Protein AF-A0A4Q1A5X9-F1 (afdb_monomer)

pLDDT: mean 76.61, std 16.54, range [49.72, 95.81]

Solvent-accessible surface area (backbone atoms only — not comparable to full-atom values): 3856 Å² total; per-residue (Å²): 141,73,71,69,74,63,65,63,65,69,69,66,72,78,73,80,71,76,77,73,69,54,50,73,43,50,75,65,58,21,52,74,73,66,33,39,75,45,80,43,83,41,76,37,83,93,74,75,43,78,41,81,41,77,38,29,40,83,114

Secondary structure (DSSP, 8-state):
--SSTTSSSGGGGGG------GGG--HHHHHHTTPEEEEEEEEETTTTEEEEEEEEE--

Nearest PDB structures (foldseek):
  3pno-assembly2_D  TM=6.264E-01  e=4.406E-01  Escherichia coli K-12
  3pnl-assembly2_A  TM=5.919E-01  e=4.406E-01  Escherichia coli K-12
  3pnq-assembly2_D  TM=6.255E-01  e=5.770E-01  Escherichia coli K-12
  3pnm-assembly2_C  TM=6.240E-01  e=5.770E-01  Escherichia coli K-12

Mean predicted aligned error: 12.09 Å

Structure (mmCIF, N/CA/C/O backbone):
data_AF-A0A4Q1A5X9-F1
#
_entry.id   AF-A0A4Q1A5X9-F1
#
loop_
_atom_site.group_PDB
_atom_site.id
_atom_site.type_symbol
_atom_site.label_atom_id
_atom_site.label_alt_id
_atom_site.label_comp_id
_atom_site.label_asym_id
_atom_site.label_entity_id
_atom_site.label_seq_id
_atom_site.pdbx_PDB_ins_code
_atom_site.Cartn_x
_atom_site.Cartn_y
_atom_site.Cartn_z
_atom_site.occupancy
_atom_site.B_iso_or_equiv
_atom_site.auth_seq_id
_atom_site.auth_comp_id
_atom_site.auth_asym_id
_atom_site.auth_atom_id
_atom_site.pdbx_PDB_model_num
ATOM 1 N N . MET A 1 1 ? 17.385 -5.579 50.705 1.00 49.72 1 MET A N 1
ATOM 2 C CA . MET A 1 1 ? 17.634 -5.761 49.254 1.00 49.72 1 MET A CA 1
ATOM 3 C C . MET A 1 1 ? 16.599 -6.690 48.589 1.00 49.72 1 MET A C 1
ATOM 5 O O . MET A 1 1 ? 16.976 -7.578 47.844 1.00 49.72 1 MET A O 1
ATOM 9 N N . LYS A 1 2 ? 15.292 -6.530 48.854 1.00 50.31 2 LYS A N 1
ATOM 10 C CA . LYS A 1 2 ? 14.219 -7.321 48.199 1.00 50.31 2 LYS A CA 1
ATOM 11 C C . LYS A 1 2 ? 13.206 -6.456 47.432 1.00 50.31 2 LYS A C 1
ATOM 13 O O . LYS A 1 2 ? 12.499 -6.967 46.578 1.00 50.31 2 LYS A O 1
ATOM 18 N N . ASN A 1 3 ? 13.193 -5.145 47.693 1.00 51.16 3 ASN A N 1
ATOM 19 C CA . ASN A 1 3 ? 12.193 -4.223 47.142 1.00 51.16 3 ASN A CA 1
ATOM 20 C C . ASN A 1 3 ? 12.674 -3.489 45.877 1.00 51.16 3 ASN A C 1
ATOM 22 O O . ASN A 1 3 ? 11.863 -2.906 45.170 1.00 51.16 3 ASN A O 1
ATOM 26 N N . LEU A 1 4 ? 13.979 -3.522 45.578 1.00 51.88 4 LEU A N 1
ATOM 27 C CA . LEU A 1 4 ? 14.557 -2.849 44.407 1.00 51.88 4 LEU A CA 1
ATOM 2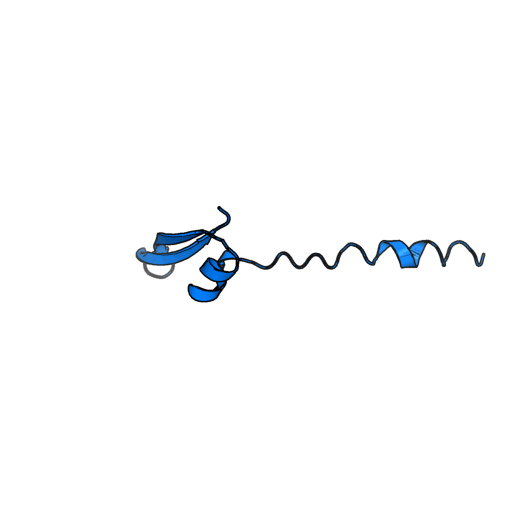8 C C . LEU A 1 4 ? 14.373 -3.673 43.123 1.00 51.88 4 LEU A C 1
ATOM 30 O O . LEU A 1 4 ? 14.144 -3.126 42.052 1.00 51.88 4 LEU A O 1
ATOM 34 N N . THR A 1 5 ? 14.406 -5.000 43.243 1.00 54.75 5 THR A N 1
ATOM 35 C CA . THR A 1 5 ? 14.214 -5.942 42.133 1.00 54.75 5 THR A CA 1
ATOM 36 C C . THR A 1 5 ? 12.775 -5.993 41.618 1.00 54.75 5 THR A C 1
ATOM 38 O O . THR A 1 5 ? 12.559 -6.425 40.491 1.00 54.75 5 THR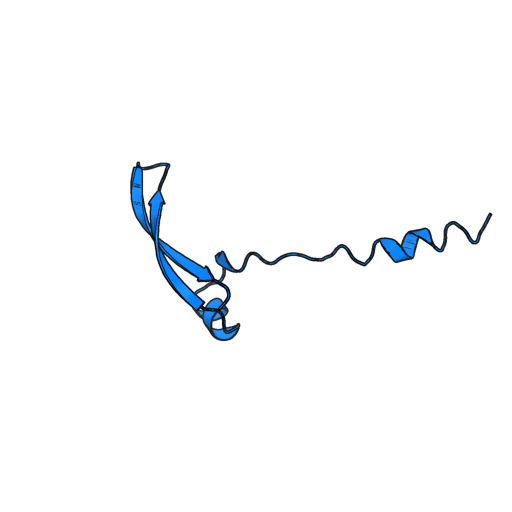 A O 1
ATOM 41 N N . LEU A 1 6 ? 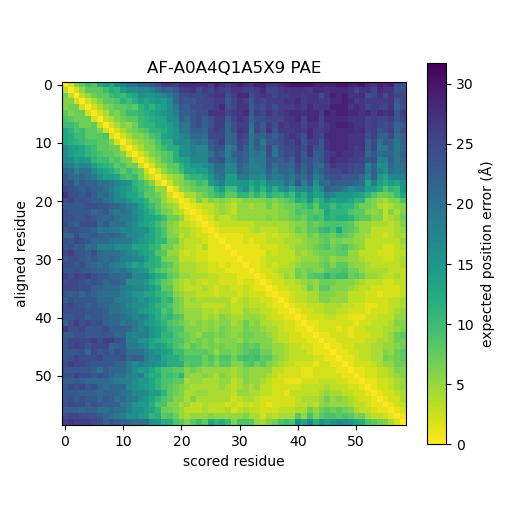11.795 -5.533 42.402 1.00 52.94 6 LEU A N 1
ATOM 42 C CA . LEU A 1 6 ? 10.375 -5.588 42.036 1.00 52.94 6 LEU A CA 1
ATOM 43 C C . LEU A 1 6 ? 9.915 -4.363 41.225 1.00 52.94 6 LEU A C 1
ATOM 45 O O . LEU A 1 6 ? 8.943 -4.447 40.485 1.00 52.94 6 LEU A O 1
ATOM 49 N N . LEU A 1 7 ? 10.640 -3.243 41.316 1.00 53.78 7 LEU A N 1
ATOM 50 C CA . LEU A 1 7 ? 10.353 -2.017 40.557 1.00 53.78 7 LEU A CA 1
ATOM 51 C C . LEU A 1 7 ? 10.933 -2.026 39.136 1.00 53.78 7 LEU A C 1
ATOM 53 O O . LEU A 1 7 ? 10.528 -1.217 38.307 1.00 53.78 7 LEU A O 1
ATOM 57 N N . LEU A 1 8 ? 11.872 -2.929 38.836 1.00 52.00 8 LEU A N 1
ATOM 58 C CA . LEU A 1 8 ? 12.528 -2.981 37.527 1.00 52.00 8 LEU A CA 1
ATOM 59 C C . LEU A 1 8 ? 11.762 -3.839 36.502 1.00 52.00 8 LEU A C 1
ATOM 61 O O . LEU A 1 8 ? 11.945 -3.664 35.300 1.00 52.00 8 LEU A O 1
ATOM 65 N N . SER A 1 9 ? 10.881 -4.740 36.951 1.00 54.50 9 SER A N 1
ATOM 66 C CA . SER A 1 9 ? 10.101 -5.621 36.066 1.00 54.50 9 SER A CA 1
ATOM 67 C C . SER A 1 9 ? 8.860 -4.951 35.467 1.00 54.50 9 SER A C 1
ATOM 69 O O . SER A 1 9 ? 8.397 -5.362 34.406 1.00 54.50 9 SER A O 1
ATOM 71 N N . THR A 1 10 ? 8.335 -3.894 36.091 1.00 55.38 10 THR A N 1
ATOM 72 C CA . THR A 1 10 ? 7.136 -3.178 35.621 1.00 55.38 10 THR A CA 1
ATOM 73 C C . THR A 1 10 ? 7.411 -2.183 34.493 1.00 55.38 10 THR A C 1
ATOM 75 O O . THR A 1 10 ? 6.482 -1.815 33.776 1.00 55.38 10 THR A O 1
ATOM 78 N N . LEU A 1 11 ? 8.668 -1.780 34.269 1.00 54.38 11 LEU A N 1
ATOM 79 C CA . LEU A 1 11 ? 9.018 -0.813 33.218 1.00 54.38 11 LEU A CA 1
ATOM 80 C C . LEU A 1 11 ? 9.123 -1.427 31.807 1.00 54.38 11 LEU A C 1
ATOM 82 O O . LEU A 1 11 ? 9.079 -0.700 30.818 1.00 54.38 11 LEU A O 1
ATOM 86 N N . PHE A 1 12 ? 9.236 -2.755 31.689 1.00 55.09 12 PHE A N 1
ATOM 87 C CA . PHE A 1 12 ? 9.470 -3.433 30.403 1.00 55.09 12 PHE A CA 1
ATOM 88 C C . PHE A 1 12 ? 8.204 -3.700 29.571 1.00 55.09 12 PHE A C 1
ATOM 90 O O . PHE A 1 12 ? 8.307 -4.087 28.409 1.00 55.09 12 PHE A O 1
ATOM 97 N N . ILE A 1 13 ? 7.007 -3.475 30.120 1.00 56.69 13 ILE A N 1
ATOM 98 C CA . ILE A 1 13 ? 5.738 -3.841 29.459 1.00 56.69 13 ILE A CA 1
ATOM 99 C C . ILE A 1 13 ? 5.303 -2.785 28.415 1.00 56.69 13 ILE A C 1
ATOM 101 O O . ILE A 1 13 ? 4.473 -3.061 27.554 1.00 56.69 13 ILE A O 1
ATOM 105 N N . PHE A 1 14 ? 5.903 -1.590 28.413 1.00 54.91 14 PHE A N 1
ATOM 106 C CA . PHE A 1 14 ? 5.473 -0.474 27.554 1.00 54.91 14 PHE A CA 1
ATOM 107 C C . PHE A 1 14 ? 6.063 -0.458 26.133 1.00 54.91 14 PHE A C 1
ATOM 109 O O . PHE A 1 14 ? 5.663 0.378 25.327 1.00 54.91 14 PHE A O 1
ATOM 116 N N . PHE A 1 15 ? 6.970 -1.377 25.783 1.00 54.38 15 PHE A N 1
ATOM 117 C CA . PHE A 1 15 ? 7.659 -1.357 24.481 1.00 54.38 15 PHE A CA 1
ATOM 118 C C . PHE A 1 15 ? 7.144 -2.364 23.445 1.00 54.38 15 PHE A C 1
ATOM 120 O O . PHE A 1 15 ? 7.732 -2.489 22.374 1.00 54.38 15 PHE A O 1
ATOM 127 N N . VAL A 1 16 ? 6.004 -3.026 23.676 1.00 54.59 16 VAL A N 1
ATOM 128 C CA . VAL A 1 16 ? 5.368 -3.883 22.651 1.00 54.59 16 VAL A CA 1
ATOM 129 C C . VAL A 1 16 ? 4.509 -3.060 21.677 1.00 54.59 16 VAL A C 1
ATOM 131 O O . VAL A 1 16 ? 3.427 -3.458 21.258 1.00 54.59 16 VAL A O 1
ATOM 134 N N . GLY A 1 17 ? 4.983 -1.871 21.308 1.00 52.50 17 GLY A N 1
ATOM 135 C CA . GLY A 1 17 ? 4.402 -1.055 20.249 1.00 52.50 17 GLY A CA 1
ATOM 136 C C . GLY A 1 17 ? 4.895 -1.543 18.894 1.00 52.50 17 GLY A C 1
ATOM 137 O O . GLY A 1 17 ? 5.733 -0.894 18.274 1.00 52.50 17 GLY A O 1
ATOM 138 N N . CYS A 1 18 ? 4.404 -2.694 18.426 1.00 56.47 18 CYS A N 1
ATOM 139 C CA . CYS A 1 18 ? 4.543 -3.059 17.018 1.00 56.47 18 CYS A CA 1
ATOM 140 C C . CYS A 1 18 ? 3.794 -2.011 16.186 1.00 56.47 18 CYS A C 1
ATOM 142 O O . CYS A 1 18 ? 2.583 -2.113 15.991 1.00 56.47 18 CYS A O 1
ATOM 144 N N . SER A 1 19 ? 4.515 -0.991 15.715 1.00 63.47 19 SER A N 1
ATOM 145 C CA . SER A 1 19 ? 4.047 -0.103 14.656 1.00 63.47 19 SER A CA 1
ATOM 146 C C . SER A 1 19 ? 3.794 -0.973 13.428 1.00 63.47 19 SER A C 1
ATOM 148 O O . SER A 1 19 ? 4.726 -1.366 12.724 1.00 63.47 19 SER A O 1
ATOM 150 N N . LYS A 1 20 ? 2.537 -1.387 13.234 1.00 66.19 20 LYS A N 1
ATOM 151 C CA . LYS A 1 20 ? 2.141 -2.138 12.047 1.00 66.19 20 LYS A CA 1
ATOM 152 C C . LYS A 1 20 ? 2.330 -1.214 10.854 1.00 66.19 20 LYS A C 1
ATOM 154 O O . LYS A 1 20 ? 1.728 -0.146 10.783 1.00 66.19 20 LYS A O 1
ATOM 159 N N . ASP A 1 21 ? 3.187 -1.632 9.932 1.00 73.81 21 ASP A N 1
ATOM 160 C CA . ASP A 1 21 ? 3.417 -0.923 8.684 1.00 73.81 21 ASP A CA 1
ATOM 161 C C . ASP A 1 21 ? 2.163 -1.026 7.805 1.00 73.81 21 ASP A C 1
ATOM 163 O O . ASP A 1 21 ? 1.993 -1.966 7.026 1.00 73.81 21 ASP A O 1
ATOM 167 N N . ILE A 1 22 ? 1.260 -0.055 7.966 1.00 80.56 22 ILE A N 1
ATOM 168 C CA . ILE A 1 22 ? -0.010 0.025 7.236 1.00 80.56 22 ILE A CA 1
ATOM 169 C C . ILE A 1 22 ? 0.194 0.082 5.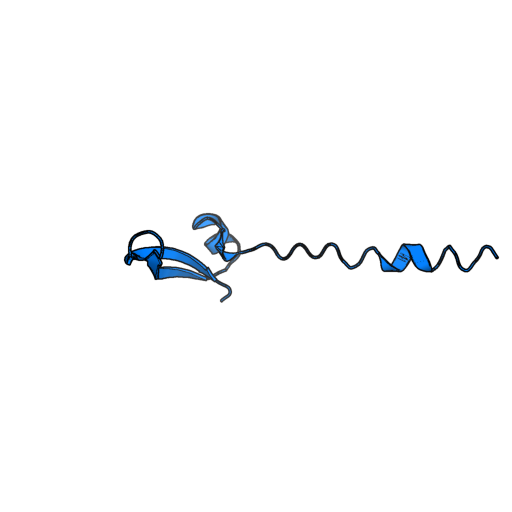723 1.00 80.56 22 ILE A C 1
ATOM 171 O O . ILE A 1 22 ? -0.715 -0.260 4.979 1.00 80.56 22 ILE A O 1
ATOM 175 N N . SER A 1 23 ? 1.379 0.487 5.246 1.00 75.69 23 SER A N 1
ATOM 176 C CA . SER A 1 23 ? 1.651 0.622 3.813 1.00 75.69 23 SER A CA 1
ATOM 177 C C . SER A 1 23 ? 1.574 -0.710 3.066 1.00 75.69 23 SER A C 1
ATOM 179 O O . SER A 1 23 ? 1.381 -0.715 1.850 1.00 75.69 23 SER A O 1
ATOM 181 N N . LYS A 1 24 ? 1.680 -1.824 3.802 1.00 76.94 24 LYS A N 1
ATO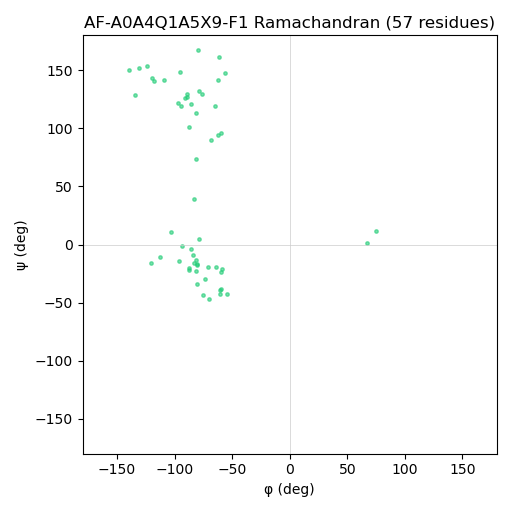M 182 C CA . LYS A 1 24 ? 1.606 -3.197 3.295 1.00 76.94 24 LYS A CA 1
ATOM 183 C C . LYS A 1 24 ? 0.209 -3.809 3.359 1.00 76.94 24 LYS A C 1
ATOM 185 O O . LYS A 1 24 ? 0.061 -4.964 2.971 1.00 76.94 24 LYS A O 1
ATOM 190 N N . TYR A 1 25 ? -0.784 -3.082 3.866 1.00 83.12 25 TYR A N 1
ATOM 191 C CA . TYR A 1 25 ? -2.149 -3.595 3.936 1.00 83.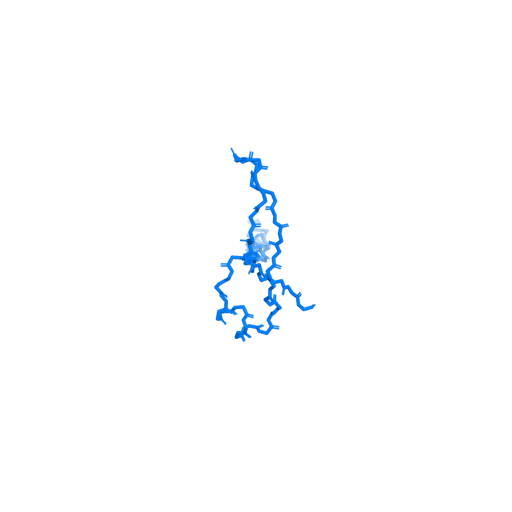12 25 TYR A CA 1
ATOM 192 C C . TYR A 1 25 ? -2.672 -3.873 2.532 1.00 83.12 25 TYR A C 1
ATOM 194 O O . TYR A 1 25 ? -2.422 -3.110 1.591 1.00 83.12 25 TYR A O 1
ATOM 202 N N . SER A 1 26 ? -3.425 -4.962 2.407 1.00 84.69 26 SER A N 1
ATOM 203 C CA . SER A 1 26 ? -4.205 -5.210 1.201 1.00 84.69 26 SER A CA 1
ATOM 204 C C . SER A 1 26 ? -5.231 -4.088 0.996 1.00 84.69 26 SER A C 1
ATOM 206 O O . SER A 1 26 ? -5.554 -3.326 1.911 1.00 84.69 26 SER A O 1
ATOM 208 N N . LYS A 1 27 ? -5.749 -3.954 -0.228 1.00 84.31 27 LYS A N 1
ATOM 209 C CA . LYS A 1 27 ? -6.756 -2.933 -0.543 1.00 84.31 27 LYS A CA 1
ATOM 210 C C . LYS A 1 27 ? -7.966 -3.019 0.391 1.00 84.31 27 LYS A C 1
ATOM 212 O O . LYS A 1 27 ? -8.431 -1.983 0.862 1.00 84.31 27 LYS A O 1
ATOM 217 N N . ASP A 1 28 ? -8.429 -4.234 0.661 1.00 87.75 28 ASP A N 1
ATOM 218 C CA . ASP A 1 28 ? -9.628 -4.476 1.459 1.00 87.75 28 ASP A CA 1
ATOM 219 C C . ASP A 1 28 ? -9.377 -4.126 2.931 1.00 87.75 28 ASP A C 1
ATOM 221 O O . ASP A 1 28 ? -10.111 -3.313 3.490 1.00 87.75 28 ASP A O 1
ATOM 225 N N . GLU A 1 29 ? -8.253 -4.572 3.510 1.00 86.94 29 GLU A N 1
ATOM 226 C CA . GLU A 1 29 ? -7.844 -4.178 4.868 1.00 86.94 29 GLU A CA 1
ATOM 227 C C . GLU A 1 29 ? -7.644 -2.662 4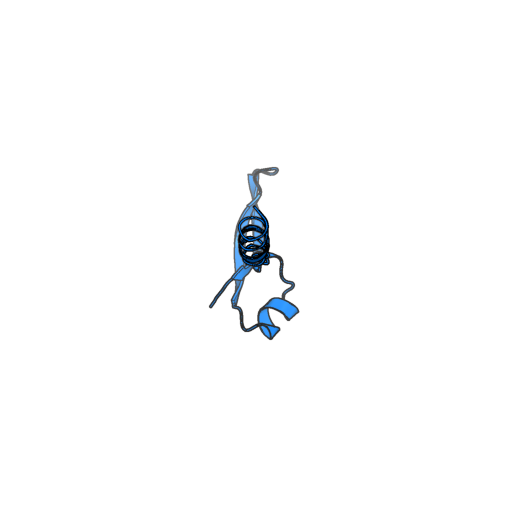.994 1.00 86.94 29 GLU A C 1
ATOM 229 O O . GLU A 1 29 ? -7.991 -2.065 6.012 1.00 86.94 29 GLU A O 1
ATOM 234 N N . CYS A 1 30 ? -7.086 -2.008 3.972 1.00 88.81 30 CYS A N 1
ATOM 235 C CA . CYS A 1 30 ? -6.892 -0.560 3.980 1.00 88.81 30 CYS A CA 1
ATOM 236 C C . CYS A 1 30 ? -8.228 0.188 4.097 1.00 88.81 30 CYS A C 1
ATOM 238 O O . CYS A 1 30 ? -8.339 1.151 4.857 1.00 88.81 30 CYS A O 1
ATOM 240 N N . ILE A 1 31 ? -9.245 -0.266 3.360 1.00 87.19 31 ILE A N 1
ATOM 241 C CA . ILE A 1 31 ? -10.572 0.352 3.340 1.00 87.19 31 ILE A CA 1
ATOM 242 C C . ILE A 1 31 ? -11.345 0.023 4.623 1.00 87.19 31 ILE A C 1
ATOM 244 O O . ILE A 1 31 ? -11.922 0.936 5.215 1.00 87.19 31 ILE A O 1
ATOM 248 N N . GLU A 1 32 ? -11.316 -1.230 5.089 1.00 90.06 32 GLU A N 1
ATOM 249 C CA . GLU A 1 32 ? -11.985 -1.653 6.331 1.00 90.06 32 GLU A CA 1
ATOM 250 C C . GLU A 1 32 ? -11.460 -0.910 7.560 1.00 90.06 32 GLU A C 1
ATOM 252 O O . GLU A 1 32 ? -12.239 -0.491 8.414 1.00 90.06 32 GLU A O 1
ATOM 257 N N . ASN A 1 33 ? -10.148 -0.671 7.628 1.00 86.69 33 ASN A N 1
ATOM 258 C CA . ASN A 1 33 ? -9.542 0.096 8.716 1.00 86.69 33 ASN A CA 1
ATOM 259 C C . ASN A 1 33 ? -9.721 1.623 8.557 1.00 86.69 33 ASN A C 1
ATOM 261 O O . ASN A 1 33 ? -9.182 2.400 9.345 1.00 86.69 33 ASN A O 1
ATOM 265 N N . GLY A 1 34 ? -10.464 2.082 7.542 1.00 86.56 34 GLY A N 1
ATOM 266 C CA . GLY A 1 34 ? -10.783 3.495 7.326 1.00 86.56 34 GLY A CA 1
ATOM 267 C C . GLY A 1 34 ? -9.627 4.339 6.780 1.00 86.56 34 GLY A C 1
ATOM 268 O O . GLY A 1 34 ? -9.731 5.573 6.758 1.00 86.56 34 GLY A O 1
ATOM 269 N N . TYR A 1 35 ? -8.545 3.703 6.328 1.00 89.44 35 TYR A N 1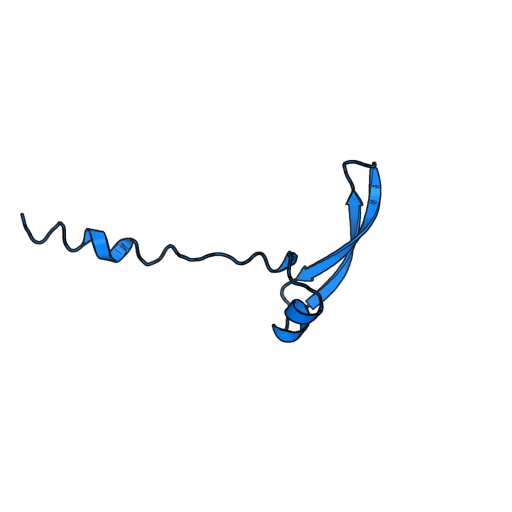
ATOM 270 C CA . TYR A 1 35 ? -7.385 4.358 5.734 1.00 89.44 35 TYR A CA 1
ATOM 271 C C . TYR A 1 35 ? -7.627 4.729 4.266 1.00 89.44 35 TYR A C 1
ATOM 273 O O . TYR A 1 35 ? -8.603 4.333 3.624 1.00 89.44 35 TYR A O 1
ATOM 281 N N . LYS A 1 36 ? -6.732 5.552 3.716 1.00 88.12 36 LYS A N 1
ATOM 282 C CA . LYS A 1 36 ? -6.812 6.018 2.335 1.00 88.12 36 LYS A CA 1
ATOM 283 C C . LYS A 1 36 ? -5.982 5.119 1.430 1.00 88.12 36 LYS A C 1
ATOM 285 O O . LYS A 1 36 ? -4.760 5.051 1.553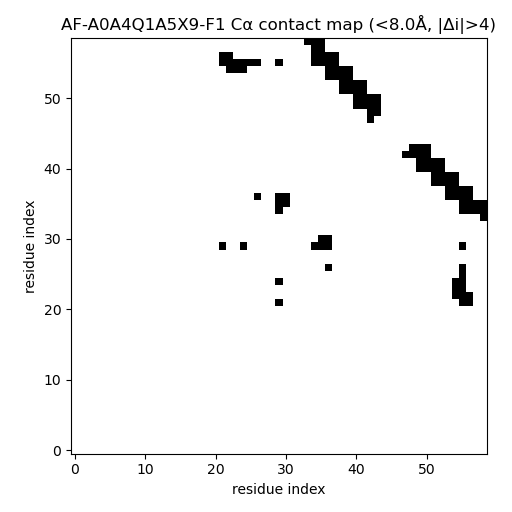 1.00 88.12 36 LYS A O 1
ATOM 290 N N . TYR A 1 37 ? -6.647 4.500 0.465 1.00 89.00 37 TYR A N 1
ATOM 291 C CA . TYR A 1 37 ? -5.998 3.732 -0.588 1.00 89.00 37 TYR A CA 1
ATOM 292 C C . TYR A 1 37 ? -5.657 4.628 -1.783 1.00 89.00 37 TYR A C 1
ATOM 294 O O . TYR A 1 37 ? -6.530 5.321 -2.312 1.00 89.00 37 TYR A O 1
ATOM 302 N N . LYS A 1 38 ? -4.398 4.622 -2.235 1.00 89.50 38 LYS A N 1
ATOM 303 C CA . LYS A 1 38 ? -3.967 5.387 -3.415 1.00 89.50 38 LYS A CA 1
ATOM 304 C C . LYS A 1 38 ? -2.990 4.614 -4.292 1.00 89.50 38 LYS A C 1
ATOM 306 O O . LYS A 1 38 ? -2.180 3.823 -3.818 1.00 89.50 38 LYS A O 1
ATOM 311 N N . LYS A 1 39 ? -3.037 4.907 -5.592 1.00 90.19 39 LYS A N 1
ATOM 312 C CA . LYS A 1 39 ? -2.053 4.441 -6.573 1.00 90.19 39 LYS A CA 1
ATOM 313 C C . LYS A 1 39 ? -1.024 5.541 -6.791 1.00 90.19 39 LYS A C 1
ATOM 315 O O . LYS A 1 39 ? -1.388 6.654 -7.161 1.00 90.19 39 LYS A O 1
ATOM 320 N N . VAL A 1 40 ? 0.248 5.245 -6.550 1.00 90.75 40 VAL A N 1
ATOM 321 C CA . VAL A 1 40 ? 1.355 6.193 -6.726 1.00 90.75 40 VAL A CA 1
ATOM 322 C C . VAL A 1 40 ? 2.319 5.685 -7.785 1.00 90.75 40 VAL A C 1
ATOM 324 O O . VAL A 1 40 ? 2.616 4.494 -7.863 1.00 90.75 40 VAL A O 1
ATOM 327 N N . LYS A 1 41 ? 2.828 6.598 -8.608 1.00 93.12 41 LYS A N 1
ATOM 328 C CA . LYS A 1 41 ? 3.899 6.292 -9.553 1.00 93.12 41 LYS A CA 1
ATOM 329 C C . LYS A 1 41 ? 5.225 6.334 -8.792 1.00 93.12 41 LYS A C 1
ATOM 331 O O . LYS A 1 41 ? 5.629 7.396 -8.330 1.00 93.12 41 LYS A O 1
ATOM 336 N N . ALA A 1 42 ? 5.883 5.191 -8.646 1.00 91.31 42 ALA A N 1
ATOM 337 C CA . ALA A 1 42 ? 7.149 5.054 -7.934 1.00 91.31 42 ALA A CA 1
ATOM 338 C C . ALA A 1 42 ? 8.235 4.528 -8.876 1.00 91.31 42 ALA A C 1
ATOM 340 O O . ALA A 1 42 ? 7.967 3.694 -9.741 1.00 91.31 42 ALA A O 1
ATOM 341 N N . MET A 1 43 ? 9.467 5.004 -8.717 1.00 93.81 43 MET A N 1
ATOM 342 C CA . MET A 1 43 ? 10.600 4.480 -9.474 1.00 93.81 43 MET A CA 1
ATOM 343 C C . MET A 1 43 ? 11.021 3.126 -8.895 1.00 93.81 43 MET A C 1
ATOM 345 O O . MET A 1 43 ? 11.215 2.981 -7.689 1.00 93.81 43 MET A O 1
ATOM 349 N N . ASN A 1 44 ? 11.157 2.117 -9.750 1.00 93.19 44 ASN A N 1
ATOM 350 C CA . ASN A 1 44 ? 11.781 0.859 -9.380 1.00 93.19 44 ASN A CA 1
ATOM 351 C C . ASN A 1 44 ? 13.293 0.977 -9.607 1.00 93.19 44 ASN A C 1
ATOM 353 O O . ASN A 1 44 ? 13.756 0.841 -10.737 1.00 93.19 44 ASN A O 1
ATOM 357 N N . TYR A 1 45 ? 14.050 1.192 -8.529 1.00 91.81 45 TYR A N 1
ATOM 358 C CA . TYR A 1 45 ? 15.504 1.384 -8.576 1.00 91.81 45 TYR A CA 1
ATOM 359 C C . TYR A 1 45 ? 16.284 0.207 -9.178 1.00 91.81 45 TYR A C 1
ATOM 361 O O . TYR A 1 45 ? 17.357 0.427 -9.723 1.00 91.81 45 TYR A O 1
ATOM 369 N N . LEU A 1 46 ? 15.739 -1.016 -9.158 1.00 93.62 46 LEU A N 1
ATOM 370 C CA . LEU A 1 46 ? 16.381 -2.171 -9.797 1.00 93.62 46 LEU A CA 1
ATOM 371 C C . LEU A 1 46 ? 16.288 -2.120 -11.326 1.00 93.62 46 LEU A C 1
ATOM 373 O O . LEU A 1 46 ? 17.151 -2.647 -12.015 1.00 93.62 46 LEU A O 1
ATOM 377 N N . THR A 1 47 ? 15.228 -1.511 -11.865 1.00 94.75 47 THR A N 1
ATOM 378 C CA . THR A 1 47 ? 14.953 -1.506 -13.316 1.00 94.75 47 THR A CA 1
ATOM 379 C C . THR A 1 47 ? 15.073 -0.125 -13.957 1.00 94.75 47 THR A C 1
ATOM 381 O O . THR A 1 47 ? 14.989 -0.015 -15.176 1.00 94.75 47 THR A O 1
ATOM 384 N N . GLY A 1 48 ? 15.185 0.939 -13.156 1.00 95.38 48 GLY A N 1
ATOM 385 C CA . GLY A 1 48 ? 15.148 2.334 -13.606 1.00 95.38 48 GLY A CA 1
ATOM 386 C C . GLY A 1 48 ? 13.790 2.794 -14.155 1.00 95.38 48 GLY A C 1
ATOM 387 O O . GLY A 1 48 ? 13.653 3.938 -14.581 1.00 95.38 48 GLY A O 1
ATOM 388 N N . LYS A 1 49 ? 12.766 1.931 -14.161 1.00 95.81 49 LYS A N 1
ATOM 389 C CA . LYS A 1 49 ? 11.445 2.233 -14.725 1.00 95.81 49 LYS A CA 1
ATOM 390 C C . LYS A 1 49 ? 10.483 2.720 -13.653 1.00 95.81 49 LYS A C 1
ATOM 392 O O . LYS A 1 49 ? 10.519 2.278 -12.505 1.00 95.81 49 LYS A O 1
ATOM 397 N N . TYR A 1 50 ? 9.566 3.595 -14.047 1.00 94.06 50 TYR A N 1
ATOM 398 C CA . TYR A 1 50 ? 8.440 3.959 -13.198 1.00 94.06 50 TYR A CA 1
ATOM 399 C C . TYR A 1 50 ? 7.367 2.875 -13.236 1.00 94.06 50 TYR A C 1
ATOM 401 O O . TYR A 1 50 ? 6.949 2.442 -14.308 1.00 94.06 50 TYR A O 1
ATOM 409 N N . VAL A 1 51 ? 6.893 2.486 -12.059 1.00 94.62 51 VAL A N 1
ATOM 410 C CA . VAL A 1 51 ? 5.822 1.512 -11.860 1.00 94.62 51 VAL A CA 1
ATOM 411 C C . VAL A 1 51 ? 4.702 2.134 -11.037 1.00 94.62 51 VAL A C 1
ATOM 413 O O . VAL A 1 51 ? 4.924 3.064 -10.259 1.00 94.62 51 VAL A O 1
ATOM 416 N N . ILE A 1 52 ? 3.486 1.628 -11.206 1.00 92.12 52 ILE A N 1
ATOM 417 C CA . ILE A 1 52 ? 2.360 2.002 -10.352 1.00 92.12 52 ILE A CA 1
ATOM 418 C C . ILE A 1 52 ? 2.403 1.092 -9.126 1.00 92.12 52 ILE A C 1
ATOM 420 O O . ILE A 1 52 ? 2.371 -0.128 -9.265 1.00 92.12 52 ILE A O 1
ATOM 424 N N . ARG A 1 53 ? 2.506 1.683 -7.935 1.00 87.56 53 ARG A N 1
ATOM 425 C CA . ARG A 1 53 ? 2.410 0.984 -6.652 1.00 87.56 53 ARG A CA 1
ATOM 426 C C . ARG A 1 53 ? 1.112 1.346 -5.961 1.00 87.56 53 ARG A C 1
ATOM 428 O O . ARG A 1 53 ? 0.675 2.496 -5.986 1.00 87.56 53 ARG A O 1
ATOM 435 N N . GLU A 1 54 ? 0.524 0.351 -5.331 1.00 87.69 54 GLU A N 1
ATOM 436 C CA . GLU A 1 54 ? -0.647 0.504 -4.487 1.00 87.69 54 GLU A CA 1
ATOM 437 C C . GLU A 1 54 ? -0.160 0.740 -3.060 1.00 87.69 54 GLU A C 1
ATOM 439 O O . GLU A 1 54 ? 0.707 0.015 -2.576 1.00 87.69 54 GLU A O 1
ATOM 444 N N . VAL A 1 55 ? -0.623 1.820 -2.432 1.00 88.75 55 VAL A N 1
ATOM 445 C CA . VAL A 1 55 ? -0.162 2.230 -1.105 1.00 88.75 55 VAL A CA 1
ATOM 446 C C . VAL A 1 55 ? -1.366 2.599 -0.258 1.00 88.75 55 VAL A C 1
ATOM 448 O O . VAL A 1 55 ? -2.195 3.424 -0.655 1.00 88.75 55 VAL A O 1
ATOM 451 N N . CYS A 1 56 ? -1.421 2.011 0.931 1.00 89.25 56 CYS A N 1
ATOM 452 C CA . CYS A 1 56 ? -2.329 2.424 1.982 1.00 89.25 56 CYS A CA 1
ATOM 453 C C . CYS A 1 56 ? -1.666 3.500 2.854 1.00 89.25 56 CYS A C 1
ATOM 455 O O . CYS A 1 56 ? -0.527 3.341 3.295 1.00 89.25 56 CYS A O 1
ATOM 457 N N . THR A 1 57 ? -2.350 4.619 3.087 1.00 86.56 57 THR A N 1
ATOM 458 C CA . THR A 1 57 ? -1.856 5.716 3.934 1.00 86.56 57 THR A CA 1
ATOM 459 C C . THR A 1 57 ? -2.906 6.149 4.942 1.00 86.56 57 THR A C 1
ATOM 461 O O . THR A 1 57 ? -4.100 6.061 4.654 1.00 86.56 57 THR A O 1
ATOM 464 N N . GLN A 1 58 ? -2.477 6.676 6.094 1.00 82.06 58 GLN A N 1
ATOM 465 C CA . GLN A 1 58 ? -3.403 7.340 7.019 1.00 82.06 58 GLN A CA 1
ATOM 466 C C . GLN A 1 58 ? -4.156 8.473 6.301 1.00 82.06 58 GLN A C 1
ATOM 468 O O . GLN A 1 58 ? -3.642 9.047 5.333 1.00 82.06 58 GLN A O 1
ATOM 473 N N . LYS A 1 59 ? -5.407 8.693 6.719 1.00 69.12 59 LYS A N 1
ATOM 474 C CA . LYS A 1 59 ? -6.281 9.736 6.171 1.00 69.12 59 LYS A CA 1
ATOM 475 C C . LYS A 1 59 ? -5.731 11.129 6.433 1.00 69.12 59 LYS A C 1
ATOM 477 O O . LYS A 1 59 ? -5.158 11.329 7.523 1.00 69.12 59 LYS A O 1
#

Foldseek 3Di:
DPPVVVVVVVVPPPPPPPPPQQQPDDPVRLVVVVWDWDWDFDQDPVVRDTDTDIGTHHD

Radius of gyration: 20.62 Å; Cα contacts (8 Å, |Δi|>4): 60; chains: 1; bounding box: 30×17×64 Å

Sequence (59 aa):
MKNLTLLLSTLFIFFVGCSKDISKYSKDECIENGYKYKKVKAMNYLTGKYVIREVCTQK